Protein AF-A0A1H4QMC8-F1 (afdb_monomer)

Organism: Rhodococcus jostii (NCBI:txid132919)

Foldseek 3Di:
DDDDPPVVVVVVVVVVVPPPDDPVVVVVVVLVVVVVVCVVVVHALVNSCVVVVQPDQDDPPDDDDSVSSVVSVVVVVVVVVVVVVVPPPDPPPPPDD

Mean predicted aligned error: 13.89 Å

Secondary structure (DSSP, 8-state):
----THHHHHHHHHHGGGS---HHHHHHHHHHHHHHHHHHTT--HHHHHHHHTPPP-S-TTSPPPHHHHHHHHHHHHHHHHHHHHHTS---------

Sequence (97 aa):
MAPDHHRDRRRQHRDDRTQLAPPGELGEELLARAVTAALTQGASWAQIGARLGVPDPCAPDRECSDRQWQDAIVDHENARAQRLHTTMPGPSSAHGR

Solvent-accessible surface area (backbone atoms only — not comparable to full-atom values): 6053 Å² total; per-residue (Å²): 139,82,82,74,70,69,62,57,58,63,49,56,65,55,58,60,72,66,55,77,57,58,76,66,58,52,50,52,53,52,50,53,50,51,54,51,52,39,47,75,72,68,50,50,48,64,61,51,28,55,76,72,67,38,74,81,89,50,59,100,90,46,89,68,53,62,65,53,37,50,54,46,40,51,53,49,50,52,53,51,52,49,56,61,65,67,65,59,80,69,79,78,80,76,79,78,128

Radius of gyration: 22.13 Å; Cα contacts (8 Å, |Δi|>4): 36; chains: 1; bounding box: 44×68×53 Å

Structure (mmCIF, N/CA/C/O backbone):
data_AF-A0A1H4QMC8-F1
#
_entry.id   AF-A0A1H4QMC8-F1
#
loop_
_atom_site.group_PDB
_atom_site.id
_atom_site.type_symbol
_atom_site.label_atom_id
_atom_site.label_alt_id
_atom_site.label_comp_id
_atom_site.label_asym_id
_atom_site.label_entity_id
_atom_site.label_seq_id
_atom_site.pdbx_PDB_ins_code
_atom_site.Cartn_x
_atom_site.Cartn_y
_atom_site.Cartn_z
_atom_site.occupancy
_atom_site.B_iso_or_equiv
_atom_site.auth_seq_id
_atom_site.auth_comp_id
_atom_site.auth_asym_id
_atom_site.auth_atom_id
_atom_site.pdbx_PDB_model_num
ATOM 1 N N . MET A 1 1 ? 35.029 41.995 -22.202 1.00 40.00 1 MET A N 1
ATOM 2 C CA . MET A 1 1 ? 33.674 41.413 -22.310 1.00 40.00 1 MET A CA 1
ATOM 3 C C . MET A 1 1 ? 33.824 39.901 -22.253 1.00 40.00 1 MET A C 1
ATOM 5 O O . MET A 1 1 ? 34.444 39.352 -23.151 1.00 40.00 1 MET A O 1
ATOM 9 N N . ALA A 1 2 ? 33.396 39.259 -21.166 1.00 48.84 2 ALA A N 1
ATOM 10 C CA . ALA A 1 2 ? 33.492 37.806 -20.992 1.00 48.84 2 ALA A CA 1
ATOM 11 C C . ALA A 1 2 ? 32.166 37.153 -21.424 1.00 48.84 2 ALA A C 1
ATOM 13 O O . ALA A 1 2 ? 31.118 37.698 -21.071 1.00 48.84 2 ALA A O 1
ATOM 14 N N . PRO A 1 3 ? 32.175 36.047 -22.190 1.00 50.59 3 PRO A N 1
ATOM 15 C CA . PRO A 1 3 ? 30.941 35.440 -22.655 1.00 50.59 3 PRO A CA 1
ATOM 16 C C . PRO A 1 3 ? 30.243 34.624 -21.558 1.00 50.59 3 PRO A C 1
ATOM 18 O O . PRO A 1 3 ? 30.846 33.985 -20.696 1.00 50.59 3 PRO A O 1
ATOM 21 N N . ASP A 1 4 ? 28.924 34.699 -21.649 1.00 57.62 4 ASP A N 1
ATOM 22 C CA . ASP A 1 4 ? 27.843 34.280 -20.762 1.00 57.62 4 ASP A CA 1
ATOM 23 C C . ASP A 1 4 ? 27.705 32.741 -20.618 1.00 57.62 4 ASP A C 1
ATOM 25 O O . ASP A 1 4 ? 26.652 32.157 -20.867 1.00 57.62 4 ASP A O 1
ATOM 29 N N . HIS A 1 5 ? 28.756 32.033 -20.189 1.00 56.84 5 HIS A N 1
ATOM 30 C CA . HIS A 1 5 ? 28.723 30.563 -20.027 1.00 56.84 5 HIS A CA 1
ATOM 31 C C . HIS A 1 5 ? 27.781 30.057 -18.919 1.00 56.84 5 HIS A C 1
ATOM 33 O O . HIS A 1 5 ? 27.556 28.852 -18.780 1.00 56.84 5 HIS A O 1
ATOM 39 N N . HIS A 1 6 ? 27.217 30.947 -18.099 1.00 56.19 6 HIS A N 1
ATOM 40 C CA . HIS A 1 6 ? 26.391 30.530 -16.970 1.00 56.19 6 HIS A CA 1
ATOM 41 C C . HIS A 1 6 ? 24.939 30.214 -17.366 1.00 56.19 6 HIS A C 1
ATOM 43 O O . HIS A 1 6 ? 24.252 29.465 -16.662 1.00 56.19 6 HIS A O 1
ATOM 49 N N . ARG A 1 7 ? 24.469 30.749 -18.500 1.00 53.66 7 ARG A N 1
ATOM 50 C CA . ARG A 1 7 ? 23.062 30.667 -18.911 1.00 53.66 7 ARG A CA 1
ATOM 51 C C . ARG A 1 7 ? 22.700 29.342 -19.590 1.00 53.66 7 ARG A C 1
ATOM 53 O O . ARG A 1 7 ? 21.574 28.879 -19.413 1.00 53.66 7 ARG A O 1
ATOM 60 N N . ASP A 1 8 ? 23.658 28.695 -20.253 1.00 53.28 8 ASP A N 1
ATOM 61 C CA . ASP A 1 8 ? 23.454 27.387 -20.891 1.00 53.28 8 ASP A CA 1
ATOM 62 C C . ASP A 1 8 ? 23.311 26.244 -19.882 1.00 53.28 8 ASP A C 1
ATOM 64 O O . ASP A 1 8 ? 22.429 25.398 -20.030 1.00 53.28 8 ASP A O 1
ATOM 68 N N . ARG A 1 9 ? 24.074 26.262 -18.778 1.00 53.38 9 ARG A N 1
ATOM 69 C CA . ARG A 1 9 ? 23.958 25.230 -17.728 1.00 53.38 9 ARG A CA 1
ATOM 70 C C . ARG A 1 9 ? 22.564 25.161 -17.112 1.00 53.38 9 ARG A C 1
ATOM 72 O O . ARG A 1 9 ? 22.087 24.073 -16.820 1.00 53.38 9 ARG A O 1
ATOM 79 N N . ARG A 1 10 ? 21.893 26.302 -16.909 1.00 52.09 10 ARG A N 1
ATOM 80 C CA . ARG A 1 10 ? 20.544 26.313 -16.312 1.00 52.09 10 ARG A CA 1
ATOM 81 C C . ARG A 1 10 ? 19.453 25.825 -17.265 1.00 52.09 10 ARG A C 1
ATOM 83 O O . ARG A 1 10 ? 18.397 25.428 -16.783 1.00 52.09 10 ARG A O 1
ATOM 90 N N . ARG A 1 11 ? 19.682 25.876 -18.581 1.00 51.03 11 ARG A N 1
ATOM 91 C CA . ARG A 1 11 ? 18.750 25.323 -19.576 1.00 51.03 11 ARG A CA 1
ATOM 92 C C . ARG A 1 11 ? 18.942 23.817 -19.728 1.00 51.03 11 ARG A C 1
ATOM 94 O O . ARG A 1 11 ? 17.971 23.092 -19.569 1.00 51.03 11 ARG A O 1
ATOM 101 N N . GLN A 1 12 ? 20.188 23.354 -19.831 1.00 51.34 12 GLN A N 1
ATOM 102 C CA . GLN A 1 12 ? 20.506 21.919 -19.896 1.00 51.34 12 GLN A CA 1
ATOM 103 C C . GLN A 1 12 ? 19.979 21.146 -18.672 1.00 51.34 12 GLN A C 1
ATOM 105 O O . GLN A 1 12 ? 19.378 20.090 -18.818 1.00 51.34 12 GLN A O 1
ATOM 110 N N . HIS A 1 13 ? 20.070 21.729 -17.471 1.00 48.34 13 HIS A N 1
ATOM 111 C CA . HIS A 1 13 ? 19.552 21.111 -16.241 1.00 48.34 13 HIS A CA 1
ATOM 112 C C . HIS A 1 13 ? 18.014 21.026 -16.159 1.00 48.34 13 HIS A C 1
ATOM 114 O O . HIS A 1 13 ? 17.477 20.335 -15.290 1.00 48.34 13 HIS A O 1
ATOM 120 N N . ARG A 1 14 ? 17.296 21.788 -16.997 1.00 48.69 14 ARG A N 1
ATOM 121 C CA . ARG A 1 14 ? 15.828 21.783 -17.065 1.00 48.69 14 ARG A CA 1
ATOM 122 C C . ARG A 1 14 ? 15.328 20.7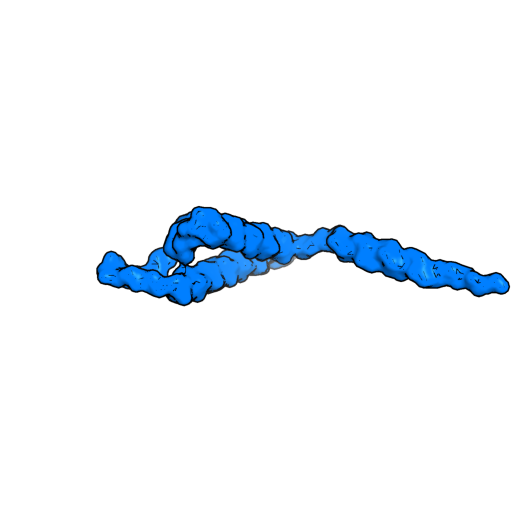75 -18.097 1.00 48.69 14 ARG A C 1
ATOM 124 O O . ARG A 1 14 ? 14.279 20.176 -17.876 1.00 48.69 14 ARG A O 1
ATOM 131 N N . ASP A 1 15 ? 16.103 20.561 -19.154 1.00 48.00 15 ASP A N 1
ATOM 132 C CA . ASP A 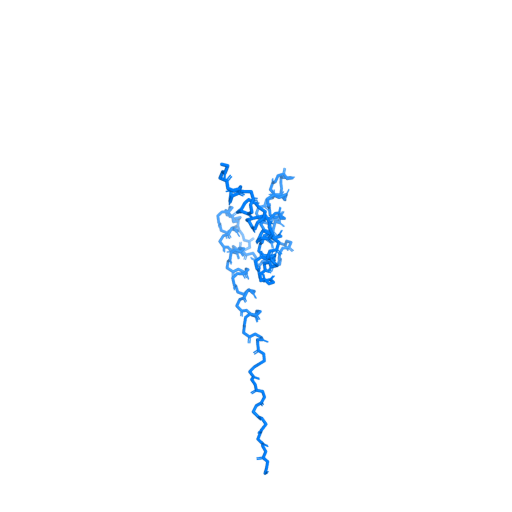1 15 ? 15.793 19.605 -20.215 1.00 48.00 15 ASP A CA 1
ATOM 133 C C . ASP A 1 15 ? 16.062 18.152 -19.766 1.00 48.00 15 ASP A C 1
ATOM 135 O O . ASP A 1 15 ? 15.276 17.266 -20.094 1.00 48.00 15 ASP A O 1
ATOM 139 N N . ASP A 1 16 ? 17.036 17.928 -18.871 1.00 45.53 16 ASP A N 1
ATOM 140 C CA . ASP A 1 16 ? 17.274 16.628 -18.203 1.00 45.53 16 ASP A CA 1
ATOM 141 C C . ASP A 1 16 ? 16.124 16.183 -17.283 1.00 45.53 16 ASP A C 1
ATOM 143 O O . ASP A 1 16 ? 15.920 15.000 -17.025 1.00 45.53 16 ASP A O 1
ATOM 147 N N . ARG A 1 17 ? 15.309 17.123 -16.786 1.00 49.66 17 ARG A N 1
ATOM 148 C CA . ARG A 1 17 ? 14.159 16.786 -15.928 1.00 49.66 17 ARG A CA 1
ATOM 149 C C . ARG A 1 17 ? 12.968 16.230 -16.717 1.00 49.66 17 ARG A C 1
ATOM 151 O O . ARG A 1 17 ? 11.988 15.802 -16.116 1.00 49.66 17 ARG A O 1
ATOM 158 N N . THR A 1 18 ? 13.064 16.248 -18.048 1.00 49.06 18 THR A N 1
ATOM 159 C CA . THR A 1 18 ? 12.141 15.564 -18.964 1.00 49.06 18 THR A CA 1
ATOM 160 C C . THR A 1 18 ? 12.784 14.298 -19.534 1.00 49.06 18 THR A C 1
ATOM 162 O O . THR A 1 18 ? 12.327 13.774 -20.549 1.00 49.06 18 THR A O 1
ATOM 165 N N . GLN A 1 19 ? 13.840 13.780 -18.896 1.00 52.41 19 GLN A N 1
ATOM 166 C CA . GLN A 1 19 ? 14.240 12.400 -19.109 1.00 52.41 19 GLN A CA 1
ATOM 167 C C . GLN A 1 19 ? 13.036 11.536 -18.739 1.00 52.41 19 GLN A C 1
ATOM 169 O O . GLN A 1 19 ? 12.600 11.522 -17.589 1.00 52.41 19 GLN A O 1
ATOM 174 N N . LEU A 1 20 ? 12.435 10.910 -19.754 1.00 55.69 20 LEU A N 1
ATOM 175 C CA . LEU A 1 20 ? 11.389 9.910 -19.592 1.00 55.69 20 LEU A CA 1
ATOM 176 C C . LEU A 1 20 ? 11.915 8.897 -18.583 1.00 55.69 20 LEU A C 1
ATOM 178 O O . LEU A 1 20 ? 12.801 8.107 -18.914 1.00 55.69 20 LEU A O 1
ATOM 182 N N . ALA A 1 21 ? 11.419 8.986 -17.348 1.00 57.66 21 ALA A N 1
ATOM 183 C CA . ALA A 1 21 ? 11.749 8.034 -16.310 1.00 57.66 21 ALA A CA 1
ATOM 184 C C . ALA A 1 21 ? 11.521 6.638 -16.907 1.00 57.66 21 ALA A C 1
ATOM 186 O O . ALA A 1 21 ? 10.507 6.449 -17.603 1.00 57.66 21 ALA A O 1
ATOM 187 N N . PRO A 1 22 ? 12.456 5.686 -16.734 1.00 60.44 22 PRO A N 1
ATOM 188 C CA . PRO A 1 22 ? 12.238 4.326 -17.189 1.00 60.44 22 PRO A CA 1
ATOM 189 C C . PRO A 1 22 ? 10.837 3.886 -16.738 1.00 60.44 22 PRO A C 1
ATOM 191 O O . PRO A 1 22 ? 10.423 4.248 -15.636 1.00 60.44 22 PRO A O 1
ATOM 194 N N . PRO A 1 23 ? 10.071 3.153 -17.564 1.00 62.22 23 PRO A N 1
ATOM 195 C CA . PRO A 1 23 ? 8.642 2.915 -17.329 1.00 62.22 23 PRO A CA 1
ATOM 196 C C . PRO A 1 23 ? 8.278 2.415 -15.917 1.00 62.22 23 PRO A C 1
ATOM 198 O O . PRO A 1 23 ? 7.159 2.645 -15.465 1.00 62.22 23 PRO A O 1
ATOM 201 N N . GLY A 1 24 ? 9.219 1.766 -15.217 1.00 65.81 24 GLY A N 1
ATOM 202 C CA . GLY A 1 24 ? 9.096 1.379 -13.807 1.00 65.81 24 GLY A CA 1
ATOM 203 C C . GLY A 1 24 ? 9.040 2.556 -12.824 1.00 65.81 24 GLY A C 1
ATOM 204 O O . GLY A 1 24 ? 8.133 2.600 -12.000 1.00 65.81 24 GLY A O 1
ATOM 205 N N . GLU A 1 25 ? 9.915 3.556 -12.958 1.00 73.00 25 GLU A N 1
ATOM 206 C CA . GLU A 1 25 ? 9.976 4.726 -12.062 1.00 73.00 25 GLU A CA 1
ATOM 207 C C . GLU A 1 25 ? 8.718 5.606 -12.165 1.00 73.00 25 GLU A C 1
ATOM 209 O O . GLU A 1 25 ? 8.220 6.113 -11.160 1.00 73.00 25 GLU A O 1
ATOM 214 N N . LEU A 1 26 ? 8.140 5.746 -13.367 1.00 76.56 26 LEU A N 1
ATOM 215 C CA . LEU A 1 26 ? 6.866 6.456 -13.535 1.00 76.56 26 LEU A CA 1
ATOM 216 C C . LEU A 1 26 ? 5.7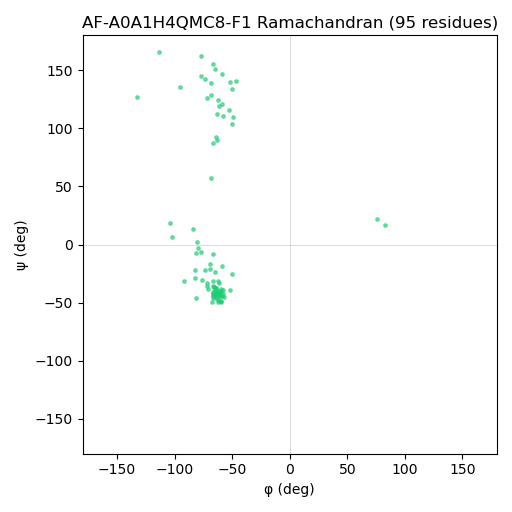12 5.714 -12.839 1.00 76.56 26 LEU A C 1
ATOM 218 O O . LEU A 1 26 ? 4.812 6.348 -12.288 1.00 76.56 26 LEU A O 1
ATOM 222 N N . GLY A 1 27 ? 5.732 4.378 -12.858 1.00 84.38 27 GLY A N 1
ATOM 223 C CA . GLY A 1 27 ? 4.742 3.549 -12.173 1.00 84.38 27 GLY A CA 1
ATOM 224 C C . GLY A 1 27 ? 4.825 3.667 -10.651 1.00 84.38 27 GLY A C 1
ATOM 225 O O . GLY A 1 27 ? 3.794 3.816 -9.995 1.00 84.38 27 GLY A O 1
ATOM 226 N N . GLU A 1 28 ? 6.038 3.652 -10.101 1.00 86.56 28 GLU A N 1
ATOM 227 C CA . GLU A 1 28 ? 6.295 3.800 -8.663 1.00 86.56 28 GLU A CA 1
ATOM 228 C C . GLU A 1 28 ? 5.879 5.182 -8.142 1.00 86.56 28 GLU A C 1
ATOM 230 O O . GLU A 1 28 ? 5.189 5.281 -7.127 1.00 86.56 28 GLU A O 1
ATOM 235 N N . GLU A 1 29 ? 6.200 6.252 -8.874 1.00 90.44 29 GLU A N 1
ATOM 236 C CA . GLU A 1 29 ? 5.798 7.616 -8.509 1.00 90.44 29 GLU A CA 1
ATOM 237 C C . GLU A 1 29 ? 4.269 7.789 -8.540 1.00 90.44 29 GLU A C 1
ATOM 239 O O . GLU A 1 29 ? 3.675 8.400 -7.645 1.00 90.44 29 GLU A O 1
ATOM 244 N N . LEU A 1 30 ? 3.590 7.225 -9.547 1.00 91.25 30 LEU A N 1
ATOM 245 C CA . LEU A 1 30 ? 2.126 7.252 -9.614 1.00 91.25 30 LEU A CA 1
ATOM 246 C C . LEU A 1 30 ? 1.490 6.484 -8.449 1.00 91.25 30 LEU A C 1
ATOM 248 O O . LEU A 1 30 ? 0.515 6.969 -7.867 1.00 91.25 30 LEU A O 1
ATOM 252 N N . LEU A 1 31 ? 2.055 5.331 -8.080 1.00 91.88 31 LEU A N 1
ATOM 253 C CA . LEU A 1 31 ? 1.621 4.563 -6.916 1.00 91.88 31 LEU A CA 1
ATOM 254 C C . LEU A 1 31 ? 1.806 5.369 -5.622 1.00 91.88 31 LEU A C 1
ATOM 256 O O . LEU A 1 31 ? 0.853 5.517 -4.857 1.00 91.88 31 LEU A O 1
ATOM 260 N N . ALA A 1 32 ? 2.986 5.953 -5.401 1.00 94.25 32 ALA A N 1
ATOM 261 C CA . ALA A 1 32 ? 3.281 6.758 -4.214 1.00 94.25 32 ALA A CA 1
ATOM 262 C C . ALA A 1 32 ? 2.318 7.950 -4.072 1.00 94.25 32 ALA A C 1
ATOM 264 O O . ALA A 1 32 ? 1.786 8.222 -2.986 1.00 94.25 32 ALA A O 1
ATOM 265 N N . ARG A 1 33 ? 2.020 8.629 -5.187 1.00 95.56 33 ARG A N 1
ATOM 266 C CA . ARG A 1 33 ? 1.040 9.722 -5.227 1.00 95.56 33 ARG A CA 1
ATOM 267 C C . ARG A 1 33 ? -0.377 9.242 -4.927 1.00 95.56 33 ARG A C 1
ATOM 269 O O . ARG A 1 33 ? -1.085 9.911 -4.175 1.00 95.56 33 ARG A O 1
ATOM 276 N N . ALA A 1 34 ? -0.793 8.102 -5.475 1.00 95.94 34 ALA A N 1
ATOM 277 C CA . ALA A 1 34 ? -2.115 7.534 -5.218 1.00 95.94 34 ALA A CA 1
ATOM 278 C C . ALA A 1 34 ? -2.291 7.126 -3.745 1.00 95.94 34 ALA A C 1
ATOM 280 O O . ALA A 1 34 ? -3.312 7.457 -3.140 1.00 95.94 34 ALA A O 1
ATOM 281 N N . VAL A 1 35 ? -1.281 6.481 -3.150 1.00 96.69 35 VAL A N 1
ATOM 282 C CA . VAL A 1 35 ? -1.268 6.114 -1.723 1.00 96.69 35 VAL A CA 1
ATOM 283 C C . VAL A 1 35 ? -1.361 7.365 -0.850 1.00 96.69 35 VAL A C 1
ATOM 285 O O . VAL A 1 35 ? -2.231 7.449 0.014 1.00 96.69 35 VAL A O 1
ATOM 288 N N . THR A 1 36 ? -0.546 8.386 -1.129 1.00 97.75 36 THR A N 1
ATOM 289 C CA . THR A 1 36 ? -0.578 9.661 -0.391 1.00 97.75 36 THR A CA 1
ATOM 290 C C . THR A 1 36 ? -1.941 10.348 -0.491 1.00 97.75 36 THR A C 1
ATOM 292 O O . THR A 1 36 ? -2.480 10.827 0.511 1.00 97.75 36 THR A O 1
ATOM 295 N N . ALA A 1 37 ? -2.537 10.374 -1.685 1.00 97.62 37 ALA A N 1
ATOM 296 C CA . ALA A 1 37 ? -3.861 10.948 -1.892 1.00 97.62 37 ALA A CA 1
ATOM 297 C C . ALA A 1 37 ? -4.949 10.179 -1.129 1.00 97.62 37 ALA A C 1
ATOM 299 O O . ALA A 1 37 ? -5.852 10.804 -0.574 1.00 97.62 37 ALA A O 1
ATOM 300 N N . ALA A 1 38 ? -4.874 8.846 -1.082 1.00 97.81 38 ALA A N 1
ATOM 301 C CA . ALA A 1 38 ? -5.820 8.016 -0.342 1.00 97.81 38 ALA A CA 1
ATOM 302 C C . ALA A 1 38 ? -5.712 8.243 1.173 1.00 97.81 38 ALA A C 1
ATOM 304 O O . ALA A 1 38 ? -6.735 8.446 1.826 1.00 97.81 38 ALA A O 1
ATOM 305 N N . LEU A 1 39 ? -4.490 8.295 1.713 1.0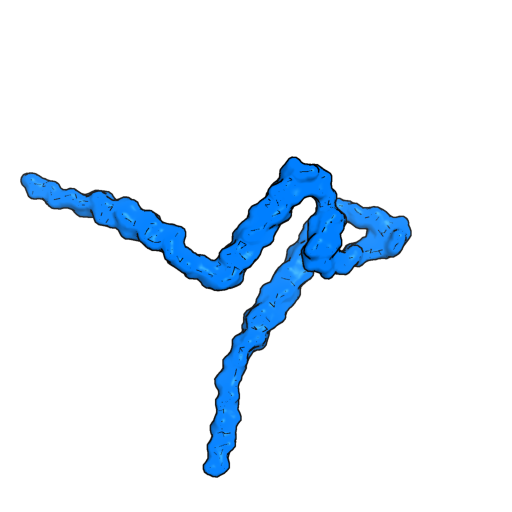0 97.50 39 LEU A N 1
ATOM 306 C CA . LEU A 1 39 ? -4.247 8.612 3.125 1.00 97.50 39 LEU A CA 1
ATOM 307 C C . LEU A 1 39 ? -4.767 10.009 3.486 1.00 97.50 39 LEU A C 1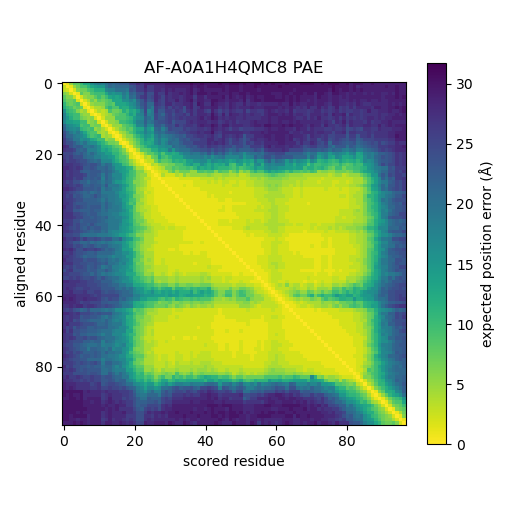
ATOM 309 O O . LEU A 1 39 ? -5.429 10.181 4.504 1.00 97.50 39 LEU A O 1
ATOM 313 N N . THR A 1 40 ? -4.544 11.000 2.617 1.00 98.19 40 THR A N 1
ATOM 314 C CA . THR A 1 40 ? -5.057 12.373 2.804 1.00 98.19 40 THR A CA 1
ATOM 315 C C . THR A 1 40 ? -6.589 12.420 2.827 1.00 98.19 40 THR A C 1
ATOM 317 O O . THR A 1 40 ? -7.177 13.239 3.527 1.00 98.19 40 THR A O 1
ATOM 320 N N . GLN A 1 41 ? -7.248 11.524 2.089 1.00 98.00 41 GLN A N 1
ATOM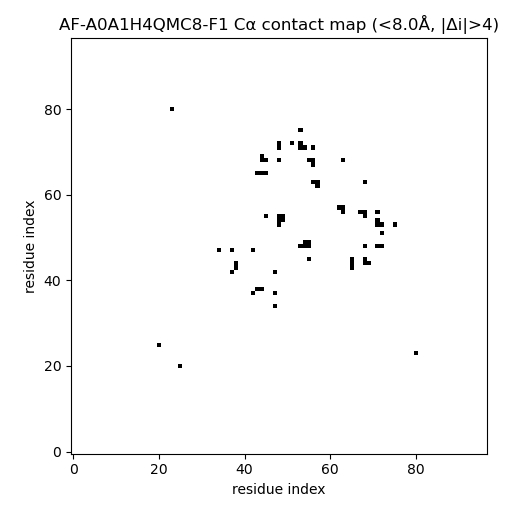 321 C CA . GLN A 1 41 ? -8.706 11.360 2.088 1.00 98.00 41 GLN A CA 1
ATOM 322 C C . GLN A 1 41 ? -9.227 10.531 3.276 1.00 98.00 41 GLN A C 1
ATOM 324 O O . GLN A 1 41 ? -10.429 10.290 3.364 1.00 98.00 41 GLN A O 1
ATOM 329 N N . GLY A 1 42 ? -8.350 10.087 4.183 1.00 97.81 42 GLY A N 1
ATOM 330 C CA . GLY A 1 42 ? -8.716 9.306 5.365 1.00 97.81 42 GLY A CA 1
ATOM 331 C C . GLY A 1 42 ? -8.893 7.809 5.110 1.00 97.81 42 GLY A C 1
ATOM 332 O O . GLY A 1 42 ? -9.496 7.128 5.935 1.00 97.81 42 GLY A O 1
ATOM 333 N N . ALA A 1 43 ? -8.397 7.280 3.986 1.00 97.88 43 ALA A N 1
ATOM 334 C CA . ALA A 1 43 ? -8.402 5.839 3.762 1.00 97.88 43 ALA A CA 1
ATOM 335 C C . ALA A 1 43 ? -7.427 5.134 4.719 1.00 97.88 43 ALA A C 1
ATOM 337 O O . ALA A 1 43 ? -6.303 5.598 4.914 1.00 97.88 43 ALA A O 1
ATOM 338 N N . SER A 1 44 ? -7.834 3.988 5.267 1.00 97.19 44 SER A N 1
ATOM 339 C CA . SER A 1 44 ? -6.946 3.133 6.061 1.00 97.19 44 SER A CA 1
ATOM 340 C C . SER A 1 44 ? -5.995 2.325 5.175 1.00 97.19 44 SER A C 1
ATOM 342 O O . SER A 1 44 ? -6.255 2.103 3.987 1.00 97.19 44 SER A O 1
ATOM 344 N N . TRP A 1 45 ? -4.913 1.808 5.758 1.00 97.38 45 TRP A N 1
ATOM 345 C CA . TRP A 1 45 ? -3.979 0.938 5.039 1.00 97.38 45 TRP A CA 1
ATOM 346 C C . TRP A 1 45 ? -4.633 -0.350 4.524 1.00 97.38 45 TRP A C 1
ATOM 348 O O . TRP A 1 45 ? -4.323 -0.776 3.415 1.00 97.38 45 TRP A O 1
ATOM 358 N N . ALA A 1 46 ? -5.614 -0.895 5.251 1.00 96.50 46 ALA A N 1
ATOM 359 C CA . ALA A 1 46 ? -6.427 -2.021 4.788 1.00 96.50 46 ALA A CA 1
ATOM 360 C C . ALA A 1 46 ? -7.225 -1.683 3.517 1.00 96.50 46 ALA A C 1
ATOM 362 O O . ALA A 1 46 ? -7.248 -2.450 2.556 1.00 96.50 46 ALA A O 1
ATOM 363 N N . GLN A 1 47 ? -7.848 -0.500 3.475 1.00 97.06 47 GLN A N 1
ATOM 364 C CA . GLN A 1 47 ? -8.603 -0.045 2.303 1.00 97.06 47 GLN A CA 1
ATOM 365 C C . GLN A 1 47 ? -7.695 0.212 1.096 1.00 97.06 47 GLN A C 1
ATOM 367 O O . GLN A 1 47 ? -8.096 -0.035 -0.043 1.00 97.06 47 GLN A O 1
ATOM 372 N N . ILE A 1 48 ? -6.479 0.710 1.330 1.00 97.69 48 ILE A N 1
ATOM 373 C CA . ILE A 1 48 ? -5.468 0.890 0.283 1.00 97.69 48 ILE A CA 1
ATOM 374 C C . ILE A 1 48 ? -5.005 -0.477 -0.239 1.00 97.69 48 ILE A C 1
ATOM 376 O O . ILE A 1 48 ? -5.047 -0.699 -1.447 1.00 97.69 48 ILE A O 1
ATOM 380 N N . GLY A 1 49 ? -4.653 -1.413 0.649 1.00 96.19 49 GLY A N 1
ATOM 381 C CA . GLY A 1 49 ? -4.238 -2.771 0.288 1.00 96.19 49 GLY A CA 1
ATOM 382 C C . GLY A 1 49 ? -5.293 -3.516 -0.531 1.00 96.19 49 GLY A C 1
ATOM 383 O O . GLY A 1 49 ? -4.982 -4.050 -1.593 1.00 96.19 49 GLY A O 1
ATOM 384 N N . ALA A 1 50 ? -6.563 -3.453 -0.121 1.00 95.44 50 ALA A N 1
ATOM 385 C CA . ALA A 1 50 ? -7.667 -4.065 -0.861 1.00 95.44 50 ALA A CA 1
ATOM 386 C C . ALA A 1 50 ? -7.814 -3.504 -2.289 1.00 95.44 50 ALA A C 1
ATOM 388 O O . ALA A 1 50 ? -8.046 -4.261 -3.230 1.00 95.44 50 ALA A O 1
ATOM 389 N N . ARG A 1 51 ? -7.633 -2.187 -2.480 1.00 95.69 51 ARG A N 1
ATOM 390 C CA . ARG A 1 51 ? -7.661 -1.556 -3.815 1.00 95.69 51 ARG A CA 1
ATOM 391 C C . ARG A 1 51 ? -6.491 -1.986 -4.697 1.00 95.69 51 ARG A C 1
ATOM 393 O O . ARG A 1 51 ? -6.650 -2.043 -5.913 1.00 95.69 51 ARG A O 1
ATOM 400 N N . LEU A 1 52 ? -5.343 -2.275 -4.090 1.00 94.38 52 LEU A N 1
ATOM 401 C CA . LEU A 1 52 ? -4.154 -2.787 -4.771 1.00 94.38 52 LEU A CA 1
ATOM 402 C C . LEU A 1 52 ? -4.214 -4.307 -5.013 1.00 94.38 52 LEU A C 1
ATOM 404 O O . LEU A 1 52 ? -3.370 -4.842 -5.722 1.00 94.38 52 LEU A O 1
ATOM 408 N N . GLY A 1 53 ? -5.216 -5.010 -4.471 1.00 95.50 53 GLY A N 1
ATOM 409 C CA . GLY A 1 53 ? -5.325 -6.468 -4.580 1.00 95.50 53 GLY A CA 1
ATOM 410 C C . GLY A 1 53 ? -4.363 -7.225 -3.659 1.00 95.50 53 GLY A C 1
ATOM 411 O O . GLY A 1 53 ? -4.047 -8.388 -3.916 1.00 95.50 53 GLY A O 1
ATOM 412 N N . VAL A 1 54 ? -3.892 -6.573 -2.593 1.00 96.44 54 VAL A N 1
ATOM 413 C CA . VAL A 1 54 ? -3.040 -7.187 -1.5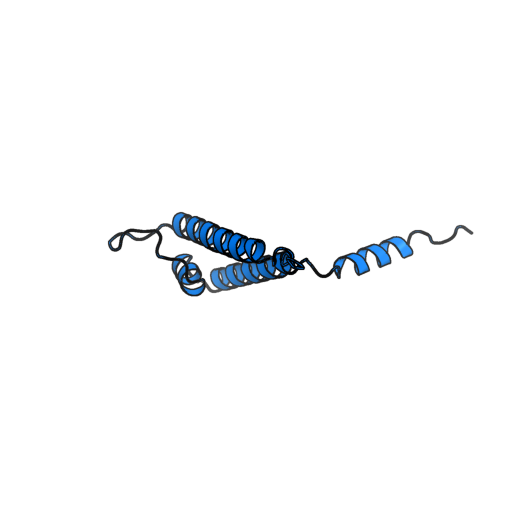72 1.00 96.44 54 VAL A CA 1
ATOM 414 C C . VAL A 1 54 ? -3.892 -8.145 -0.732 1.00 96.44 54 VAL A C 1
ATOM 416 O O . VAL A 1 54 ? -4.932 -7.725 -0.218 1.00 96.44 54 VAL A O 1
ATOM 419 N N . PRO A 1 55 ? -3.489 -9.420 -0.589 1.00 94.25 55 PRO A N 1
ATOM 420 C CA . PRO A 1 55 ? -4.150 -10.351 0.321 1.00 94.25 55 PRO A CA 1
ATOM 421 C C . PRO A 1 55 ? -4.121 -9.840 1.764 1.00 94.25 55 PRO A C 1
ATOM 423 O O . PRO A 1 55 ? -3.145 -9.210 2.166 1.00 94.25 55 PRO A O 1
ATOM 426 N N . ASP A 1 56 ? -5.161 -10.143 2.544 1.00 94.00 56 ASP A N 1
ATOM 427 C CA . ASP A 1 56 ? -5.184 -9.804 3.969 1.00 94.00 56 ASP A CA 1
ATOM 428 C C . ASP A 1 56 ? -3.986 -10.459 4.686 1.00 94.00 56 ASP A C 1
ATOM 430 O O . ASP A 1 56 ? -3.838 -11.685 4.612 1.00 94.00 56 ASP A O 1
ATOM 434 N N . PRO A 1 57 ? -3.096 -9.674 5.327 1.00 93.62 57 PRO A N 1
ATOM 435 C CA . PRO A 1 57 ? -1.904 -10.218 5.958 1.00 93.62 57 PRO A CA 1
ATOM 436 C C . PRO A 1 57 ? -2.173 -10.853 7.329 1.00 93.62 57 PRO A C 1
ATOM 438 O O . PRO A 1 57 ? -1.239 -11.383 7.937 1.00 93.62 57 PRO A O 1
ATOM 441 N N . CYS A 1 58 ? -3.408 -10.811 7.842 1.00 91.62 58 CYS A N 1
ATOM 442 C CA . CYS A 1 58 ? -3.763 -11.371 9.142 1.00 91.62 58 CYS A CA 1
ATOM 443 C C . CYS A 1 58 ? -4.713 -12.560 9.055 1.00 91.62 58 CYS A C 1
ATOM 445 O O . CYS A 1 58 ? -5.335 -12.863 8.039 1.00 91.62 58 CYS A O 1
ATOM 447 N N . ALA A 1 59 ? -4.801 -13.266 10.181 1.00 85.88 59 ALA A N 1
ATOM 448 C CA . ALA A 1 59 ? -5.806 -14.292 10.372 1.00 85.88 59 ALA A CA 1
ATOM 449 C C . ALA A 1 59 ? -7.220 -13.666 10.376 1.00 85.88 59 ALA A C 1
ATOM 451 O O . ALA A 1 59 ? -7.369 -12.522 10.808 1.00 85.88 59 ALA A O 1
ATOM 452 N N . PRO A 1 60 ? -8.263 -14.410 9.957 1.00 81.06 60 PRO A N 1
ATOM 453 C CA . PRO A 1 60 ? -9.628 -13.887 9.799 1.00 81.06 60 PRO A CA 1
ATOM 454 C C . PRO A 1 60 ? -10.257 -13.290 11.068 1.00 81.06 60 PRO A C 1
ATOM 456 O O . PRO A 1 60 ? -11.252 -12.578 10.989 1.00 81.06 60 PRO A O 1
ATOM 459 N N . ASP A 1 61 ? -9.716 -13.619 12.238 1.00 87.06 61 ASP A N 1
ATOM 460 C CA . ASP A 1 61 ? -10.187 -13.220 13.561 1.00 87.06 61 ASP A CA 1
ATOM 461 C C . ASP A 1 61 ? -9.357 -12.091 14.192 1.00 87.06 61 ASP A C 1
ATOM 463 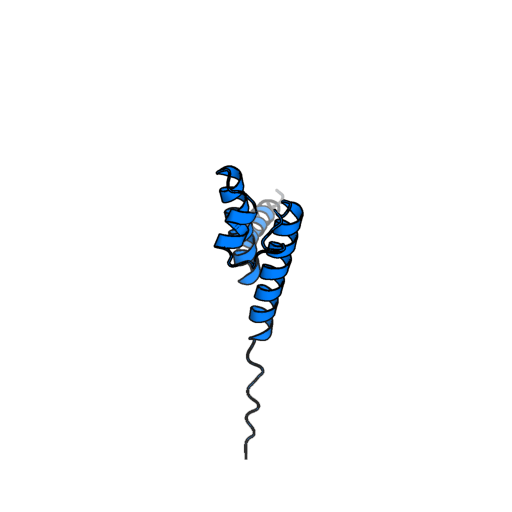O O . ASP A 1 61 ? -9.576 -11.737 15.354 1.00 87.06 61 ASP A O 1
ATOM 467 N N . ARG A 1 62 ? -8.404 -11.509 13.451 1.00 86.81 62 ARG A N 1
ATOM 468 C CA . ARG A 1 62 ? -7.498 -10.488 13.974 1.00 86.81 62 ARG A CA 1
ATOM 469 C C . ARG A 1 62 ? -7.385 -9.287 13.048 1.00 86.81 62 ARG A C 1
ATOM 471 O O . ARG A 1 62 ? -6.978 -9.407 11.900 1.00 86.81 62 ARG A O 1
ATOM 478 N N . GLU A 1 63 ? -7.620 -8.102 13.603 1.00 88.56 63 GLU A N 1
ATOM 479 C CA . GLU A 1 63 ? -7.315 -6.854 12.909 1.00 88.56 63 GLU A CA 1
ATOM 480 C C . GLU A 1 63 ? -5.799 -6.670 12.764 1.00 88.56 63 GLU A C 1
ATOM 482 O O . GLU A 1 63 ? -5.037 -6.755 13.736 1.00 88.56 63 GLU A O 1
ATOM 487 N N . CYS A 1 64 ? -5.357 -6.405 11.537 1.00 92.94 64 CYS A N 1
ATOM 488 C CA . CYS A 1 64 ? -3.978 -6.030 11.272 1.00 92.94 64 CYS A CA 1
ATOM 489 C C . CYS A 1 64 ? -3.685 -4.610 11.729 1.00 92.94 64 CYS A C 1
ATOM 491 O O . CYS A 1 64 ? -4.465 -3.685 11.505 1.00 92.94 64 CYS A O 1
ATOM 493 N N . SER A 1 65 ? -2.481 -4.421 12.253 1.00 95.69 65 SER A N 1
ATOM 494 C CA . SER A 1 65 ? -1.913 -3.087 12.406 1.00 95.69 65 SER A CA 1
ATOM 495 C C . SER A 1 65 ? -1.627 -2.441 11.048 1.00 95.69 65 SER A C 1
ATOM 497 O O . SER A 1 65 ? -1.344 -3.120 10.057 1.00 95.69 65 SER A O 1
ATOM 499 N N . ASP A 1 66 ? -1.595 -1.110 11.034 1.00 95.81 66 ASP A N 1
ATOM 500 C CA . ASP A 1 66 ? -1.172 -0.321 9.874 1.00 95.81 66 ASP A CA 1
ATOM 501 C C . ASP A 1 66 ? 0.187 -0.769 9.329 1.00 95.81 66 ASP A C 1
ATOM 503 O O . ASP A 1 66 ? 0.375 -0.862 8.119 1.00 95.81 66 ASP A O 1
ATOM 507 N N . ARG A 1 67 ? 1.128 -1.102 10.222 1.00 97.44 67 ARG A N 1
ATOM 508 C CA . ARG A 1 67 ? 2.466 -1.560 9.839 1.00 97.44 67 ARG A CA 1
ATOM 509 C C . ARG A 1 67 ? 2.424 -2.873 9.056 1.00 97.44 67 ARG A C 1
ATOM 511 O O . ARG A 1 67 ? 3.121 -2.994 8.058 1.00 97.44 67 ARG A O 1
ATOM 518 N N . GLN A 1 68 ? 1.590 -3.826 9.472 1.00 97.25 68 GLN A N 1
ATOM 519 C CA . GLN A 1 68 ? 1.442 -5.103 8.764 1.00 97.25 68 GLN A CA 1
ATOM 520 C C . GLN A 1 68 ? 0.863 -4.906 7.362 1.00 97.25 68 GLN A C 1
ATOM 522 O O . GLN A 1 68 ? 1.318 -5.546 6.419 1.00 97.25 68 GLN A O 1
ATOM 527 N N . TRP A 1 69 ? -0.098 -3.992 7.208 1.00 97.38 69 TRP A N 1
ATOM 528 C CA . TRP A 1 69 ? -0.617 -3.643 5.888 1.00 97.38 69 TRP A CA 1
ATOM 529 C C . TRP A 1 69 ? 0.420 -2.938 5.012 1.00 97.38 69 TRP A C 1
ATOM 531 O O . TRP A 1 69 ? 0.521 -3.255 3.831 1.00 97.38 69 TRP A O 1
ATOM 541 N N . GLN A 1 70 ? 1.207 -2.015 5.571 1.00 97.62 70 GLN A N 1
ATOM 542 C CA . GLN A 1 70 ? 2.297 -1.357 4.842 1.00 97.62 70 GLN A CA 1
ATOM 543 C C . GLN A 1 70 ? 3.328 -2.370 4.336 1.00 97.62 70 GLN A C 1
ATOM 545 O O . GLN A 1 70 ? 3.653 -2.355 3.151 1.00 97.62 70 GLN A O 1
ATOM 550 N N . ASP A 1 71 ? 3.794 -3.266 5.212 1.00 97.75 71 ASP A N 1
ATOM 551 C CA . ASP A 1 71 ? 4.769 -4.300 4.856 1.00 97.75 71 ASP A CA 1
ATOM 552 C C . ASP A 1 71 ? 4.195 -5.225 3.757 1.00 97.75 71 ASP A C 1
ATOM 554 O O . ASP A 1 71 ? 4.851 -5.468 2.745 1.00 97.75 71 ASP A O 1
ATOM 558 N N . ALA A 1 72 ? 2.928 -5.644 3.874 1.00 97.38 72 ALA A N 1
ATOM 559 C CA . ALA A 1 72 ? 2.267 -6.482 2.869 1.00 97.38 72 ALA A CA 1
ATOM 560 C C . ALA A 1 72 ? 2.095 -5.791 1.503 1.00 97.38 72 ALA A C 1
ATOM 562 O O . ALA A 1 72 ? 2.235 -6.434 0.461 1.00 97.38 72 ALA A O 1
ATOM 563 N N . ILE A 1 73 ? 1.806 -4.484 1.487 1.00 96.62 73 ILE A N 1
ATOM 564 C CA . ILE A 1 73 ? 1.736 -3.689 0.251 1.00 96.62 73 ILE A CA 1
ATOM 565 C C . ILE A 1 73 ? 3.111 -3.625 -0.420 1.00 96.62 73 ILE A C 1
ATOM 567 O O . ILE A 1 73 ? 3.209 -3.830 -1.631 1.00 96.62 73 ILE A O 1
ATOM 571 N N . VAL A 1 74 ? 4.171 -3.380 0.356 1.00 95.69 74 VAL A N 1
ATOM 572 C CA . VAL A 1 74 ? 5.549 -3.350 -0.155 1.00 95.69 74 VAL A CA 1
ATOM 573 C C . VAL A 1 74 ? 5.922 -4.695 -0.775 1.00 95.69 74 VAL A C 1
ATOM 575 O O . VAL A 1 74 ? 6.392 -4.735 -1.912 1.00 95.69 74 VAL A O 1
ATOM 578 N N . ASP A 1 75 ? 5.659 -5.801 -0.081 1.00 96.56 75 ASP A N 1
ATOM 579 C CA . ASP A 1 75 ? 5.955 -7.144 -0.587 1.00 96.56 75 ASP A CA 1
ATOM 580 C C . ASP A 1 75 ? 5.170 -7.467 -1.866 1.00 96.56 75 ASP A C 1
ATOM 582 O O . ASP A 1 75 ? 5.725 -8.019 -2.824 1.00 96.56 75 ASP A O 1
ATOM 586 N N . HIS A 1 76 ? 3.893 -7.078 -1.922 1.00 95.31 76 HIS A N 1
ATOM 587 C CA . HIS A 1 76 ? 3.049 -7.283 -3.096 1.00 95.31 76 HIS A CA 1
ATOM 588 C C . HIS A 1 76 ? 3.573 -6.534 -4.327 1.00 95.31 76 HIS A C 1
ATOM 590 O O . HIS A 1 76 ? 3.684 -7.117 -5.413 1.00 95.31 76 HIS A O 1
ATOM 596 N N . GLU A 1 77 ? 3.922 -5.257 -4.171 1.00 93.06 77 GLU A N 1
ATOM 597 C CA . GLU A 1 77 ? 4.421 -4.437 -5.276 1.00 93.06 77 GLU A CA 1
ATOM 598 C C . GLU A 1 77 ? 5.833 -4.847 -5.699 1.00 93.06 77 GLU A C 1
ATOM 600 O O . GLU A 1 77 ? 6.111 -4.925 -6.896 1.00 93.06 77 GLU A O 1
ATOM 605 N N . ASN A 1 78 ? 6.691 -5.246 -4.757 1.00 91.06 78 ASN A N 1
ATOM 606 C CA . ASN A 1 78 ? 7.996 -5.828 -5.069 1.00 91.06 78 ASN A CA 1
ATOM 607 C C . ASN A 1 78 ? 7.855 -7.118 -5.891 1.00 91.06 78 ASN A C 1
ATOM 609 O O . ASN A 1 78 ? 8.548 -7.299 -6.896 1.00 91.06 78 ASN A O 1
ATOM 613 N N . ALA A 1 79 ? 6.930 -8.009 -5.516 1.00 91.81 79 ALA A N 1
ATOM 614 C CA . ALA A 1 79 ? 6.644 -9.220 -6.285 1.00 91.81 79 ALA A CA 1
ATOM 615 C C . ALA A 1 79 ? 6.075 -8.892 -7.677 1.00 91.81 79 ALA A C 1
ATOM 617 O O . ALA A 1 79 ? 6.405 -9.552 -8.668 1.00 91.81 79 ALA A O 1
ATOM 618 N N . ARG A 1 80 ? 5.242 -7.850 -7.785 1.00 88.50 80 ARG A N 1
ATOM 619 C CA . ARG A 1 80 ? 4.727 -7.357 -9.067 1.00 88.50 80 ARG A CA 1
ATOM 620 C C . ARG A 1 80 ? 5.848 -6.814 -9.957 1.00 88.50 80 ARG A C 1
ATOM 622 O O . ARG A 1 80 ? 5.895 -7.188 -11.129 1.00 88.50 80 ARG A O 1
ATOM 629 N N . ALA A 1 81 ? 6.759 -6.010 -9.414 1.00 86.00 81 ALA A N 1
ATOM 630 C CA . ALA A 1 81 ? 7.915 -5.482 -10.135 1.00 86.00 81 ALA A CA 1
ATOM 631 C C . ALA A 1 81 ? 8.830 -6.608 -10.646 1.00 86.00 81 ALA A C 1
ATOM 633 O O . ALA A 1 81 ? 9.225 -6.607 -11.812 1.00 86.00 81 ALA A O 1
ATOM 634 N N . GLN A 1 82 ? 9.083 -7.633 -9.823 1.00 86.12 82 GLN A N 1
ATOM 635 C CA . GLN A 1 82 ? 9.857 -8.810 -10.235 1.00 86.12 82 GLN A CA 1
ATOM 636 C C . GLN A 1 82 ? 9.223 -9.532 -11.432 1.00 86.12 82 GLN A C 1
ATOM 638 O O . GLN A 1 82 ? 9.923 -9.832 -12.396 1.00 86.12 82 GLN A O 1
ATOM 643 N N . ARG A 1 83 ? 7.896 -9.740 -11.436 1.00 84.69 83 ARG A N 1
ATOM 644 C CA . ARG A 1 83 ? 7.191 -10.359 -12.579 1.00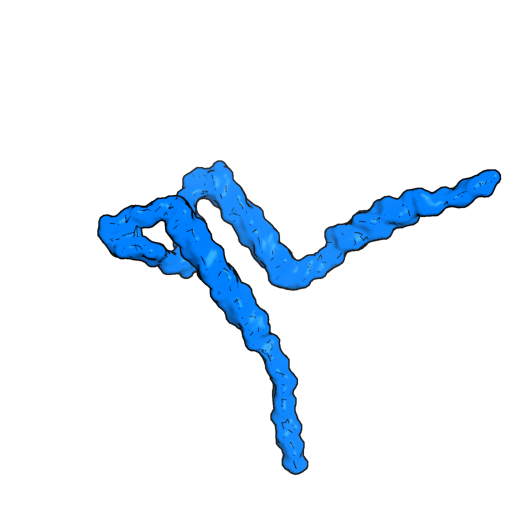 84.69 83 ARG A CA 1
ATOM 645 C C . ARG A 1 83 ? 7.346 -9.558 -13.875 1.00 84.69 83 ARG A C 1
ATOM 647 O O . ARG A 1 83 ? 7.520 -10.144 -14.944 1.00 84.69 83 ARG A O 1
ATOM 654 N N . LEU A 1 84 ? 7.295 -8.230 -13.785 1.00 78.56 84 LEU A N 1
ATOM 655 C CA . LEU A 1 84 ? 7.474 -7.348 -14.941 1.00 78.56 84 LEU A CA 1
ATOM 656 C C . LEU A 1 84 ? 8.906 -7.424 -15.488 1.00 78.56 84 LEU A C 1
ATOM 658 O O . LEU A 1 84 ? 9.086 -7.508 -16.700 1.00 78.56 84 LEU A O 1
ATOM 662 N N . HIS A 1 85 ? 9.913 -7.483 -14.614 1.00 68.56 85 HIS A N 1
ATOM 663 C CA . HIS A 1 85 ? 11.317 -7.608 -15.018 1.00 68.56 85 HIS A CA 1
ATOM 664 C C . HIS A 1 85 ? 11.674 -8.996 -15.575 1.00 68.56 85 HIS A C 1
ATOM 666 O O . HIS A 1 85 ? 12.476 -9.095 -16.502 1.00 68.56 85 HIS A O 1
ATOM 672 N N . THR A 1 86 ? 11.056 -10.074 -15.077 1.00 59.22 86 THR A N 1
ATOM 673 C CA . THR A 1 86 ? 11.260 -11.436 -15.608 1.00 59.22 86 THR A CA 1
ATOM 674 C C . THR A 1 86 ? 10.672 -11.627 -17.013 1.00 59.22 86 THR A C 1
ATOM 676 O O . THR A 1 86 ? 11.114 -12.508 -17.742 1.00 59.22 86 THR A O 1
ATOM 679 N N . THR A 1 87 ? 9.717 -10.790 -17.435 1.00 55.94 87 THR A N 1
ATOM 680 C CA . THR A 1 87 ? 9.024 -10.920 -18.734 1.00 55.94 87 THR A CA 1
ATOM 681 C C . THR A 1 87 ? 9.793 -10.286 -19.908 1.00 55.94 87 THR A C 1
ATOM 683 O O . THR A 1 87 ? 9.256 -10.144 -21.005 1.00 55.94 87 THR A O 1
ATOM 686 N N . MET A 1 88 ? 11.073 -9.935 -19.742 1.00 49.44 88 MET A N 1
ATOM 687 C CA . MET A 1 88 ? 11.932 -9.655 -20.897 1.00 49.44 88 MET A CA 1
ATOM 688 C C . MET A 1 88 ? 12.022 -10.926 -21.761 1.00 49.44 88 MET A C 1
ATOM 690 O O . MET A 1 88 ? 12.489 -11.951 -21.258 1.00 49.44 88 MET A O 1
ATOM 694 N N . PRO A 1 89 ? 11.588 -10.913 -23.038 1.00 49.91 89 PRO A N 1
ATOM 695 C CA . PRO A 1 89 ? 11.739 -12.076 -23.893 1.00 49.91 89 PRO A CA 1
ATOM 696 C C . PRO A 1 89 ? 13.236 -12.328 -24.054 1.00 49.91 89 PRO A C 1
ATOM 698 O O . PRO A 1 89 ? 13.954 -11.531 -24.660 1.00 49.91 89 PRO A O 1
ATOM 701 N N . GLY A 1 90 ? 13.716 -13.436 -23.489 1.00 48.31 90 GLY A N 1
ATOM 702 C CA . GLY A 1 90 ? 15.019 -13.965 -23.863 1.00 48.31 90 GLY A CA 1
ATOM 703 C C . GLY A 1 90 ? 15.059 -14.091 -25.389 1.00 48.31 90 GLY A C 1
ATOM 704 O O . GLY A 1 90 ? 14.029 -14.448 -25.978 1.00 48.31 90 GLY A O 1
ATOM 705 N N . PRO A 1 91 ? 16.187 -13.766 -26.049 1.00 53.09 91 PRO A N 1
ATOM 706 C CA . PRO A 1 91 ? 16.286 -13.884 -27.494 1.00 53.09 91 PRO A CA 1
ATOM 707 C C . PRO A 1 91 ? 15.877 -15.305 -27.854 1.00 53.09 91 PRO A C 1
ATOM 709 O O . PRO A 1 91 ? 16.506 -16.268 -27.410 1.00 53.09 91 PRO A O 1
ATOM 712 N N . SER A 1 92 ? 14.767 -15.425 -28.589 1.00 54.25 92 SER A N 1
ATOM 713 C CA . SER A 1 92 ? 14.323 -16.694 -29.138 1.00 54.25 92 SER A CA 1
ATOM 714 C C . SER A 1 92 ? 15.530 -17.296 -29.832 1.00 54.25 92 SER A C 1
ATOM 716 O O . SER A 1 92 ? 16.011 -16.757 -30.828 1.00 54.25 92 SER A O 1
ATOM 718 N N . SER A 1 93 ? 16.071 -18.360 -29.244 1.00 51.38 93 SER A N 1
ATOM 719 C CA . SER A 1 93 ? 17.121 -19.144 -29.862 1.00 51.38 93 SER A CA 1
ATOM 720 C C . SER A 1 93 ? 16.496 -19.750 -31.106 1.00 51.38 93 SER A C 1
ATOM 722 O O . SER A 1 93 ? 15.835 -20.784 -31.049 1.00 51.38 93 SER A O 1
ATOM 724 N N . ALA A 1 94 ? 16.645 -19.045 -32.225 1.00 50.06 94 ALA A N 1
ATOM 725 C CA . ALA A 1 94 ? 16.416 -19.573 -33.547 1.00 50.06 94 ALA A CA 1
ATOM 726 C C . ALA A 1 94 ? 17.443 -20.692 -33.737 1.00 50.06 94 ALA A C 1
ATOM 728 O O . ALA A 1 94 ? 18.575 -20.464 -34.154 1.00 50.06 94 ALA A O 1
ATOM 729 N N . HIS A 1 95 ? 17.054 -21.907 -33.351 1.00 48.78 95 HIS A N 1
ATOM 730 C CA . HIS A 1 95 ? 17.712 -23.130 -33.778 1.00 48.78 95 HIS A CA 1
ATOM 731 C C . HIS A 1 95 ? 17.460 -23.252 -35.286 1.00 48.78 95 HIS A C 1
ATOM 733 O O . HIS A 1 95 ? 16.452 -23.805 -35.731 1.00 48.78 95 HIS A O 1
ATOM 739 N N . GLY A 1 96 ? 18.345 -22.624 -36.062 1.00 51.47 96 GLY A N 1
ATOM 740 C CA . GLY A 1 96 ? 18.491 -22.882 -37.486 1.00 51.47 96 GLY A CA 1
ATOM 741 C C . GLY A 1 96 ? 18.908 -24.336 -37.670 1.00 51.47 96 GLY A C 1
ATOM 742 O O . GLY A 1 96 ? 19.859 -24.790 -37.036 1.00 51.47 96 GLY A O 1
ATOM 743 N N . ARG A 1 97 ? 18.118 -25.054 -38.466 1.00 54.00 97 ARG A N 1
ATOM 744 C CA . ARG A 1 97 ? 18.420 -26.401 -38.953 1.00 54.00 97 ARG A CA 1
ATOM 745 C C . ARG A 1 97 ? 19.558 -26.368 -39.961 1.00 54.00 97 ARG A C 1
ATOM 747 O O . ARG A 1 97 ? 19.667 -25.339 -40.664 1.00 54.00 97 ARG A O 1
#

pLDDT: mean 77.71, std 20.17, range [40.0, 98.19]